Protein AF-A0A5K1F6D0-F1 (afdb_monomer)

pLDDT: mean 91.36, std 5.77, range [66.5, 96.62]

Radius of gyration: 12.74 Å; Cα contacts (8 Å, |Δi|>4): 17; chains: 1; bounding box: 25×24×26 Å

Mean predicted aligned error: 4.43 Å

Organism: NCBI:txid210225

Solvent-accessible surface area (backbone atoms only — not comparable to full-atom values): 2951 Å² total; per-residue (Å²): 118,53,77,43,91,89,84,40,78,47,80,83,73,86,80,59,90,90,71,80,84,60,93,91,68,85,81,89,80,87,51,64,91,82,42,85,74,133

InterPro domains:
  IPR013112 FAD-binding 8 [PF08022] (1-37)
  IPR017938 Riboflavin synthase-like beta-barrel [SSF63380] (3-32)
  IPR050369 Respiratory burst oxidase/Ferric reductase [PTHR11972] (3-38)

Foldseek 3Di:
DDADPPRDDDDDDDQDPPDDDDPPDDDDDDDVVVPVPD

Secondary structure (DSSP, 8-state):
-EEETTTEEE---PPPTT----TT-------TTT-S--

Sequence (38 aa):
VAVYPGNVLTLHMSRPNGFKYKSGQYMFVNCAAVSPFE

Structure (mmCIF, N/CA/C/O backbone):
data_AF-A0A5K1F6D0-F1
#
_entry.id   AF-A0A5K1F6D0-F1
#
loop_
_atom_site.group_PDB
_atom_site.id
_atom_site.type_symbol
_atom_site.label_atom_id
_atom_site.label_alt_id
_a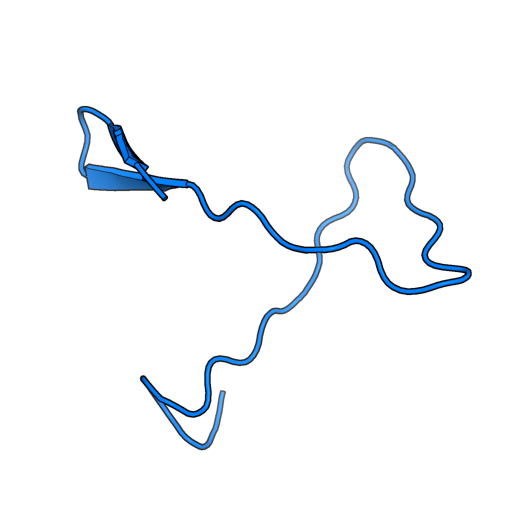tom_site.label_comp_id
_atom_site.label_asym_id
_atom_site.label_entity_id
_atom_site.label_seq_id
_atom_site.pdbx_PDB_ins_code
_atom_site.Cartn_x
_atom_site.Cartn_y
_atom_site.Cartn_z
_atom_site.occupancy
_atom_site.B_iso_or_equiv
_atom_site.auth_seq_id
_atom_site.auth_comp_id
_atom_site.auth_asym_id
_atom_site.auth_atom_id
_atom_site.pdbx_PDB_model_num
ATOM 1 N N . VAL A 1 1 ? -3.521 -1.415 -12.451 1.00 80.62 1 VAL A N 1
ATOM 2 C CA . VAL A 1 1 ? -2.164 -0.837 -12.309 1.00 80.62 1 VAL A CA 1
ATOM 3 C C . VAL A 1 1 ? -1.836 -0.104 -13.592 1.00 80.62 1 VAL A C 1
ATOM 5 O O . VAL A 1 1 ? -2.150 -0.634 -14.650 1.00 80.62 1 VAL A O 1
ATOM 8 N N . ALA A 1 2 ? -1.258 1.092 -13.494 1.00 88.31 2 ALA A N 1
ATOM 9 C CA . ALA A 1 2 ? -0.777 1.857 -14.642 1.00 88.31 2 ALA A CA 1
ATOM 10 C C . ALA A 1 2 ? 0.530 2.578 -14.288 1.00 88.31 2 ALA A C 1
ATOM 12 O O . ALA A 1 2 ? 0.722 2.985 -13.137 1.00 88.31 2 ALA A O 1
ATOM 13 N N . VAL A 1 3 ? 1.402 2.733 -15.285 1.00 91.38 3 VAL A N 1
ATOM 14 C CA . VAL A 1 3 ? 2.634 3.527 -15.201 1.00 91.38 3 VAL A CA 1
ATOM 15 C C . VAL A 1 3 ? 2.432 4.784 -16.042 1.00 91.38 3 VAL A C 1
ATOM 17 O O . VAL A 1 3 ? 2.120 4.687 -17.227 1.00 91.38 3 VAL A O 1
ATOM 20 N N . TYR A 1 4 ? 2.578 5.952 -15.424 1.00 92.56 4 TYR A N 1
ATOM 21 C CA . TYR A 1 4 ? 2.421 7.253 -16.070 1.00 92.56 4 TYR A CA 1
ATOM 22 C C . TYR A 1 4 ? 3.783 7.864 -16.441 1.00 92.56 4 TYR A C 1
ATOM 24 O O . TYR A 1 4 ? 4.806 7.486 -15.852 1.00 92.56 4 TYR A O 1
ATOM 32 N N . PRO A 1 5 ? 3.816 8.818 -17.396 1.00 95.25 5 PRO A N 1
ATOM 33 C CA . PRO A 1 5 ? 5.029 9.558 -17.733 1.00 95.25 5 PRO A CA 1
ATOM 34 C C . PRO A 1 5 ? 5.717 10.129 -16.486 1.00 95.25 5 PRO A C 1
ATOM 36 O O . PRO A 1 5 ? 5.051 10.571 -15.552 1.00 95.25 5 PRO A O 1
ATOM 39 N N . GLY A 1 6 ? 7.051 10.103 -16.470 1.00 94.88 6 GLY A N 1
ATOM 40 C CA . GLY A 1 6 ? 7.835 10.461 -15.282 1.00 94.88 6 GLY A CA 1
ATOM 41 C C . GLY A 1 6 ? 8.054 9.305 -14.300 1.00 94.88 6 GLY A C 1
ATOM 42 O O . GLY A 1 6 ? 8.378 9.553 -13.144 1.00 94.88 6 GLY A O 1
ATOM 43 N N . ASN A 1 7 ? 7.896 8.054 -14.752 1.00 92.50 7 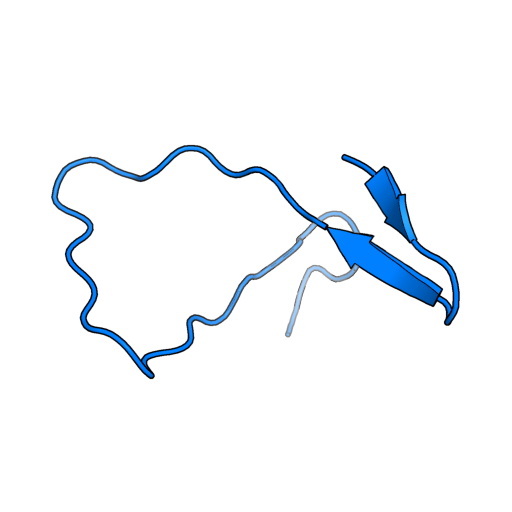ASN A N 1
ATOM 44 C CA . ASN A 1 7 ? 8.114 6.838 -13.956 1.00 92.50 7 ASN A CA 1
ATOM 45 C C . ASN A 1 7 ? 7.223 6.758 -12.704 1.00 92.50 7 ASN A C 1
ATOM 47 O O . ASN A 1 7 ? 7.630 6.246 -11.662 1.00 92.50 7 ASN A O 1
ATOM 51 N N . VAL A 1 8 ? 5.989 7.259 -12.808 1.00 95.12 8 VAL A N 1
ATOM 52 C CA . VAL A 1 8 ? 5.025 7.255 -11.704 1.00 95.12 8 VAL A CA 1
ATOM 53 C C . VAL A 1 8 ? 4.177 5.988 -11.766 1.00 95.12 8 VAL A C 1
ATOM 55 O O . VAL A 1 8 ? 3.439 5.770 -12.728 1.00 95.12 8 VAL A O 1
ATOM 58 N N . LEU A 1 9 ? 4.245 5.159 -10.723 1.00 93.69 9 LEU A N 1
ATOM 59 C CA . LEU A 1 9 ? 3.421 3.959 -10.586 1.00 93.69 9 LEU A CA 1
ATOM 60 C C . LEU A 1 9 ? 2.133 4.276 -9.822 1.00 93.69 9 LEU A C 1
ATOM 62 O O . LEU A 1 9 ? 2.169 4.843 -8.734 1.00 93.69 9 LEU A O 1
ATOM 66 N N . THR A 1 10 ? 0.991 3.840 -10.356 1.00 93.81 10 THR A N 1
ATOM 67 C CA . THR A 1 10 ? -0.285 3.894 -9.631 1.00 93.81 10 THR A CA 1
ATOM 68 C C . THR A 1 10 ? -0.783 2.510 -9.256 1.00 93.81 10 THR A C 1
ATOM 70 O O . THR A 1 10 ? -0.939 1.608 -10.090 1.00 93.81 10 THR A O 1
ATOM 73 N N . LEU A 1 11 ? -1.060 2.364 -7.963 1.00 91.81 11 LEU A N 1
ATOM 74 C CA . LEU A 1 11 ? -1.565 1.148 -7.351 1.00 91.81 11 LEU A CA 1
ATOM 75 C C . LEU A 1 11 ? -3.033 1.356 -6.985 1.00 91.81 11 LEU A C 1
ATOM 77 O O . LEU A 1 11 ? -3.375 2.263 -6.231 1.00 91.81 11 LEU A O 1
ATOM 81 N N . HIS A 1 12 ? -3.899 0.503 -7.525 1.00 91.38 12 HIS A N 1
ATOM 82 C CA . HIS A 1 12 ? -5.294 0.440 -7.113 1.00 91.38 12 HIS A CA 1
ATOM 83 C C . HIS A 1 12 ? -5.428 -0.692 -6.099 1.00 91.38 12 HIS A C 1
ATOM 85 O O . HIS A 1 12 ? -5.214 -1.854 -6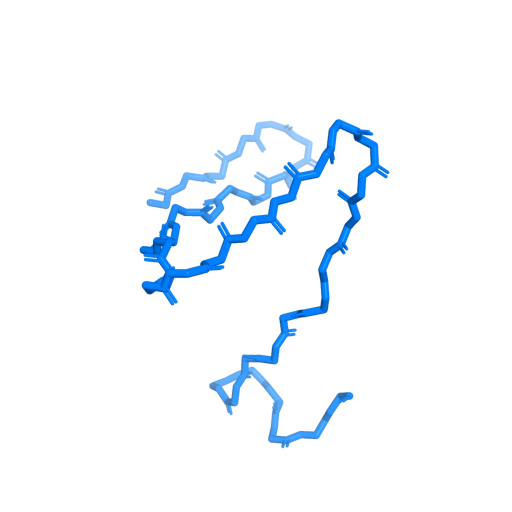.443 1.00 91.38 12 HIS A O 1
ATOM 91 N N . MET A 1 13 ? -5.735 -0.348 -4.853 1.00 91.00 13 MET A N 1
ATOM 92 C CA . MET A 1 13 ? -5.821 -1.293 -3.741 1.00 91.00 13 MET A CA 1
ATOM 93 C C . MET A 1 13 ? -7.254 -1.362 -3.225 1.00 91.00 13 MET A C 1
ATOM 95 O O . MET A 1 13 ? -7.980 -0.367 -3.232 1.00 91.00 13 MET A O 1
ATOM 99 N N . SER A 1 14 ? -7.662 -2.531 -2.740 1.00 93.19 14 SER A N 1
ATOM 100 C CA . SER A 1 14 ? -8.925 -2.670 -2.020 1.00 93.19 14 SER A CA 1
ATOM 101 C C . SER A 1 14 ? -8.830 -1.979 -0.665 1.00 93.19 14 SER A C 1
ATOM 103 O O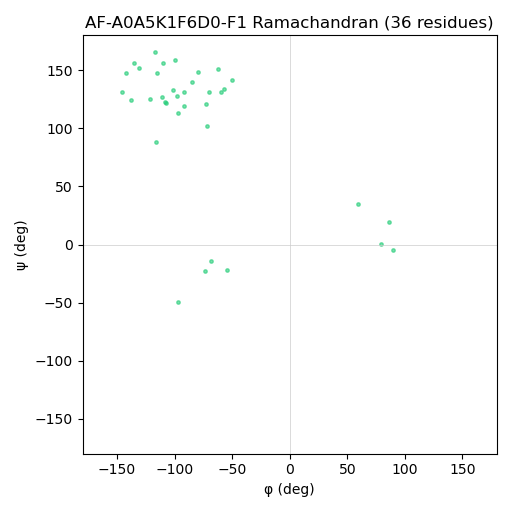 . SER A 1 14 ? -7.899 -2.234 0.099 1.00 93.19 14 SER A O 1
ATOM 105 N N . ARG A 1 15 ? -9.818 -1.148 -0.335 1.00 91.75 15 ARG A N 1
ATOM 106 C CA . ARG A 1 15 ? -9.913 -0.523 0.984 1.00 91.75 15 ARG A CA 1
ATOM 107 C C . ARG A 1 15 ? -10.325 -1.571 2.028 1.00 91.75 15 ARG A C 1
ATOM 109 O O . ARG A 1 15 ? -11.412 -2.129 1.886 1.00 91.75 15 ARG A O 1
ATOM 116 N N . PRO A 1 16 ? -9.523 -1.8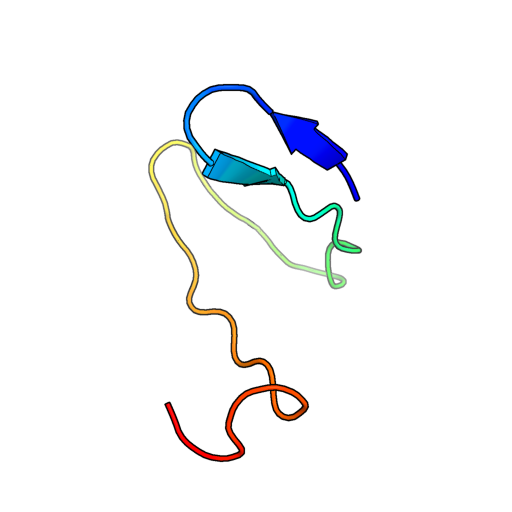21 3.078 1.00 93.88 16 PRO A N 1
ATOM 117 C CA . PRO A 1 16 ? -9.923 -2.725 4.148 1.00 93.88 16 PRO A CA 1
ATOM 118 C C . PRO A 1 16 ? -11.167 -2.210 4.880 1.00 93.88 16 PRO A C 1
ATOM 120 O O . PRO A 1 16 ? -11.386 -0.998 4.995 1.00 93.88 16 PRO A O 1
ATOM 123 N N . ASN A 1 17 ? -11.968 -3.126 5.420 1.00 95.50 17 ASN A N 1
ATOM 124 C CA . ASN A 1 17 ? -13.143 -2.758 6.205 1.00 95.50 17 ASN A CA 1
ATOM 125 C C . ASN A 1 17 ? -12.738 -1.917 7.423 1.00 95.50 17 ASN A C 1
ATOM 127 O O . ASN A 1 17 ? -11.812 -2.257 8.153 1.00 95.50 17 ASN A O 1
ATOM 131 N N . GLY A 1 18 ? -13.430 -0.794 7.629 1.00 94.00 18 GLY A N 1
ATOM 132 C CA . GLY A 1 18 ? -13.132 0.136 8.721 1.00 94.00 18 GLY A CA 1
ATOM 133 C C . GLY A 1 18 ? -11.945 1.076 8.474 1.00 94.00 18 GLY A C 1
ATOM 134 O O . GLY A 1 18 ? -11.671 1.917 9.328 1.00 94.00 18 GLY A O 1
ATOM 135 N N . PHE A 1 19 ? -11.278 1.009 7.314 1.00 93.38 19 PHE A N 1
ATOM 136 C CA . PHE A 1 19 ? -10.162 1.901 6.998 1.00 93.38 19 PHE A CA 1
ATOM 137 C C . PHE A 1 19 ? -10.639 3.337 6.720 1.00 93.38 19 PHE A C 1
ATOM 139 O O . PHE A 1 19 ? -11.138 3.666 5.635 1.00 93.38 19 PHE A O 1
ATOM 146 N N . LYS A 1 20 ? -10.472 4.214 7.713 1.00 94.31 20 LYS A N 1
ATOM 147 C CA . LYS A 1 20 ? -10.784 5.648 7.638 1.00 94.31 20 LYS A CA 1
ATOM 148 C C . LYS A 1 20 ? -9.493 6.438 7.433 1.00 94.31 20 LYS A C 1
ATOM 150 O O . LYS A 1 20 ? -8.526 6.223 8.151 1.00 94.31 20 LYS A O 1
ATOM 155 N N . TYR A 1 21 ? -9.502 7.375 6.491 1.00 94.69 21 TYR A N 1
ATOM 156 C CA . TYR A 1 21 ? -8.408 8.322 6.278 1.00 94.69 21 TYR A CA 1
ATOM 157 C C . TYR A 1 21 ? -8.978 9.728 6.085 1.00 94.69 21 TYR A C 1
ATOM 159 O O . TYR A 1 21 ? -10.137 9.892 5.694 1.00 94.69 21 TYR A O 1
ATOM 167 N N . LYS A 1 22 ? -8.158 10.735 6.366 1.00 96.62 22 LYS A N 1
ATOM 168 C CA . LYS A 1 22 ? -8.402 12.154 6.108 1.00 96.62 22 LYS A CA 1
ATOM 169 C C . LYS A 1 22 ? -7.469 12.637 5.000 1.00 96.62 22 LYS A C 1
ATOM 171 O O . LYS A 1 22 ? -6.406 12.057 4.773 1.00 96.62 22 LYS A O 1
ATOM 176 N N . SER A 1 23 ? -7.861 13.707 4.320 1.00 96.50 23 SER A N 1
ATOM 177 C CA . SER A 1 23 ? -7.031 14.340 3.294 1.00 96.50 23 SER A CA 1
ATOM 178 C C . SER A 1 23 ? -5.673 14.752 3.868 1.00 96.50 23 SER A C 1
ATOM 180 O O . SER A 1 23 ? -5.608 15.323 4.955 1.00 96.50 23 SER A O 1
ATOM 182 N N . GLY A 1 24 ? -4.597 14.442 3.143 1.00 96.44 24 GLY A N 1
ATOM 183 C CA . GLY A 1 24 ? -3.218 14.729 3.552 1.00 96.44 24 GLY A CA 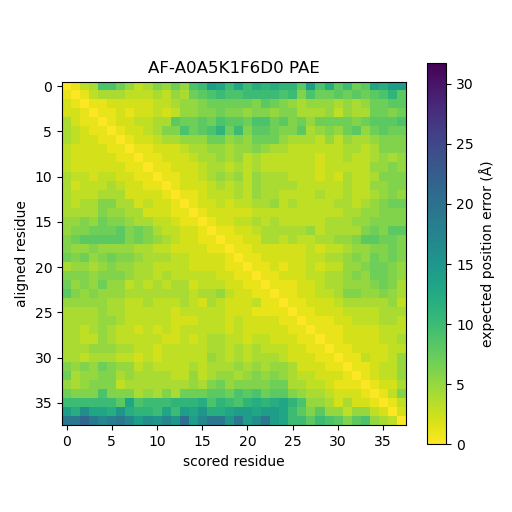1
ATOM 184 C C . GLY A 1 24 ? -2.540 13.631 4.379 1.00 96.44 24 GLY A C 1
ATOM 185 O O . GLY A 1 24 ? -1.351 13.743 4.659 1.00 96.44 24 GLY A O 1
ATOM 186 N N . GLN A 1 25 ? -3.248 12.562 4.755 1.00 96.25 25 GLN A N 1
ATOM 187 C CA . GLN A 1 25 ? -2.614 11.403 5.385 1.00 96.25 25 GLN A CA 1
ATOM 188 C C . GLN A 1 25 ? -1.950 10.497 4.344 1.00 96.25 25 GLN A C 1
ATOM 19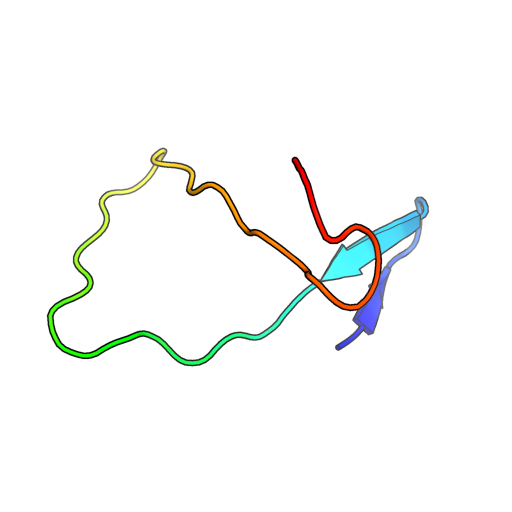0 O O . GLN A 1 25 ? -2.435 10.358 3.222 1.00 96.25 25 GLN A O 1
ATOM 195 N N . TYR A 1 26 ? -0.865 9.847 4.752 1.00 94.62 26 TYR A N 1
ATOM 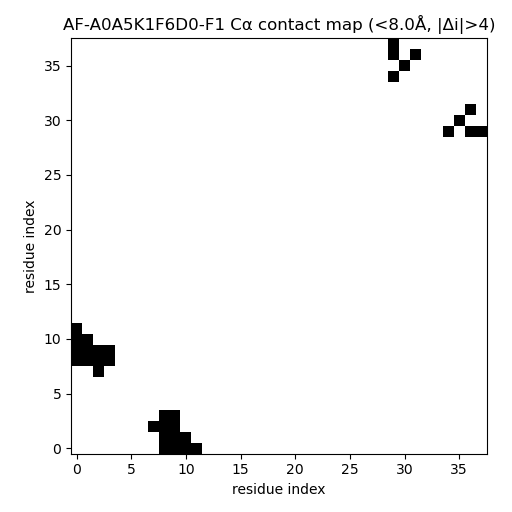196 C CA . TYR A 1 26 ? -0.182 8.804 3.995 1.00 94.62 26 TYR A CA 1
ATOM 197 C C . TYR A 1 26 ? -0.241 7.480 4.763 1.00 94.62 26 TYR A C 1
ATOM 199 O O . TYR A 1 26 ? -0.591 7.442 5.944 1.00 94.62 26 TYR A O 1
ATOM 207 N N . MET A 1 27 ? 0.081 6.389 4.076 1.00 92.38 27 MET A N 1
ATOM 208 C CA . MET A 1 27 ? 0.157 5.052 4.655 1.00 92.38 27 MET A CA 1
ATOM 209 C C . MET A 1 27 ? 1.469 4.393 4.248 1.00 92.38 27 MET A C 1
ATOM 211 O O . MET A 1 27 ? 1.996 4.677 3.173 1.00 92.38 27 MET A O 1
ATOM 215 N N . PHE A 1 28 ? 1.961 3.496 5.093 1.00 91.94 28 PHE A N 1
ATOM 216 C CA . PHE A 1 28 ? 3.040 2.589 4.729 1.00 91.94 28 PHE A CA 1
ATOM 217 C C . PHE A 1 28 ? 2.450 1.366 4.034 1.00 91.94 28 PHE A C 1
ATOM 219 O O . PHE A 1 28 ? 1.400 0.858 4.433 1.00 91.94 28 PHE A O 1
ATOM 226 N N . VAL A 1 29 ? 3.123 0.908 2.986 1.00 90.62 29 VAL A N 1
ATOM 227 C CA . VAL A 1 29 ? 2.762 -0.297 2.245 1.00 90.62 29 VAL A CA 1
ATOM 228 C C . VAL A 1 29 ? 3.956 -1.224 2.321 1.00 90.62 29 VAL A C 1
ATOM 230 O O . VAL A 1 29 ? 5.050 -0.827 1.945 1.00 90.62 29 VAL A O 1
ATOM 233 N N . ASN A 1 30 ? 3.736 -2.449 2.784 1.00 91.75 30 ASN A N 1
ATOM 234 C CA . ASN A 1 30 ? 4.729 -3.509 2.688 1.00 91.75 30 ASN A CA 1
ATOM 235 C C . ASN A 1 30 ? 4.392 -4.373 1.467 1.00 91.75 30 ASN A C 1
ATOM 237 O O . ASN A 1 30 ? 3.253 -4.829 1.319 1.00 91.75 30 ASN A O 1
ATOM 241 N N . CYS A 1 31 ? 5.376 -4.585 0.593 1.00 91.25 31 CYS A N 1
ATOM 242 C CA . CYS A 1 31 ? 5.262 -5.485 -0.544 1.00 91.25 31 CYS A CA 1
ATOM 243 C C . CYS A 1 31 ? 6.261 -6.639 -0.402 1.00 91.25 31 CYS A C 1
ATOM 245 O O . CYS A 1 31 ? 7.355 -6.594 -0.964 1.00 91.25 31 CYS A O 1
ATOM 247 N N . ALA A 1 32 ? 5.848 -7.711 0.280 1.00 92.00 32 ALA A N 1
ATOM 248 C CA . ALA A 1 32 ? 6.675 -8.900 0.514 1.00 92.00 32 ALA A CA 1
ATOM 249 C C . ALA A 1 32 ? 7.250 -9.543 -0.768 1.00 92.00 32 ALA A C 1
ATOM 251 O O . ALA A 1 32 ? 8.251 -10.251 -0.707 1.00 92.00 32 ALA A O 1
ATOM 252 N N . ALA A 1 33 ? 6.630 -9.300 -1.931 1.00 91.19 33 ALA A N 1
ATOM 253 C CA . ALA A 1 33 ? 7.126 -9.761 -3.229 1.00 91.19 33 ALA A CA 1
ATOM 254 C C . ALA A 1 33 ? 8.360 -8.985 -3.731 1.00 91.19 33 ALA A C 1
ATOM 256 O O . ALA A 1 33 ? 9.100 -9.501 -4.563 1.00 91.19 33 ALA A O 1
ATOM 257 N N . VAL A 1 34 ? 8.567 -7.753 -3.256 1.00 91.00 34 VAL A N 1
ATOM 258 C CA . VAL A 1 34 ? 9.728 -6.911 -3.587 1.00 91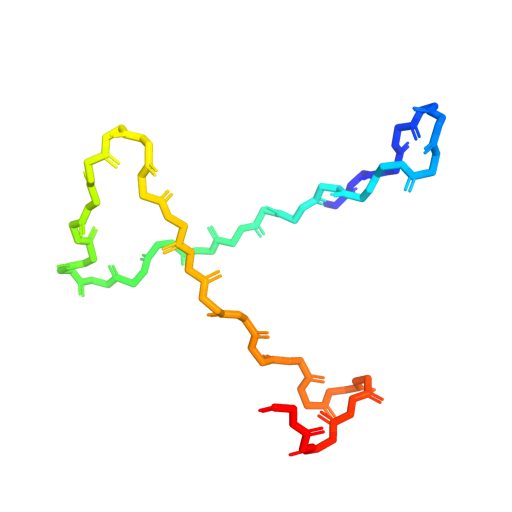.00 34 VAL A CA 1
ATOM 259 C C . VAL A 1 34 ? 10.791 -7.034 -2.500 1.00 91.00 34 VAL A C 1
ATOM 261 O O . VAL A 1 34 ? 11.950 -7.294 -2.811 1.00 91.00 34 VAL A O 1
ATOM 264 N N . SER A 1 35 ? 10.396 -6.890 -1.233 1.00 90.75 35 SER A N 1
ATOM 265 C CA . SER A 1 35 ? 11.273 -7.105 -0.085 1.00 90.75 35 SER A CA 1
ATOM 266 C C . SER A 1 35 ? 10.479 -7.685 1.085 1.00 90.75 35 SER A C 1
ATOM 268 O O . SER A 1 35 ? 9.434 -7.136 1.438 1.00 90.75 35 SER A O 1
ATOM 270 N N . PRO A 1 36 ? 10.958 -8.761 1.733 1.00 81.50 36 PRO A N 1
ATOM 271 C CA . PRO A 1 36 ? 10.319 -9.293 2.933 1.00 81.50 36 PRO A CA 1
ATOM 272 C C . PRO A 1 36 ? 10.444 -8.360 4.151 1.00 81.50 36 PRO A C 1
ATOM 274 O O . PRO A 1 36 ? 9.725 -8.555 5.130 1.00 81.50 36 PRO A O 1
ATOM 277 N N . PHE A 1 37 ? 11.326 -7.355 4.099 1.00 77.38 37 PHE A N 1
ATOM 278 C CA . PHE A 1 37 ? 11.584 -6.418 5.194 1.00 77.38 37 PHE A CA 1
ATOM 279 C C . PHE A 1 37 ? 11.714 -4.982 4.654 1.00 77.38 37 PHE A C 1
ATOM 281 O O . PHE A 1 37 ? 12.532 -4.736 3.766 1.00 77.38 37 PHE A O 1
ATOM 288 N N . GLU A 1 38 ? 10.904 -4.062 5.187 1.00 66.50 38 GLU A N 1
ATOM 289 C CA . GLU A 1 38 ? 10.893 -2.609 4.925 1.00 66.50 38 GLU A CA 1
ATOM 290 C C . GLU A 1 38 ? 10.332 -1.862 6.142 1.00 66.50 38 GLU A C 1
ATOM 292 O O . GLU A 1 38 ? 9.381 -2.400 6.765 1.00 66.50 38 GLU A O 1
#